Protein AF-A0A349JIC4-F1 (afdb_monomer_lite)

Structure (mmCIF, N/CA/C/O backbone):
data_AF-A0A349JIC4-F1
#
_entry.id   AF-A0A349JIC4-F1
#
loop_
_atom_site.group_PDB
_atom_site.id
_atom_site.type_symbol
_atom_site.label_atom_id
_atom_site.label_alt_id
_atom_site.label_comp_id
_atom_site.label_asym_id
_atom_site.label_entity_id
_atom_site.label_seq_id
_atom_site.pdbx_PDB_ins_code
_atom_site.Cartn_x
_atom_site.Cartn_y
_atom_site.Cartn_z
_atom_site.occupancy
_atom_site.B_iso_or_equiv
_atom_site.auth_seq_id
_atom_site.auth_comp_id
_atom_site.auth_asym_id
_atom_site.auth_atom_id
_atom_site.pdbx_PDB_model_num
ATOM 1 N N . MET A 1 1 ? 4.118 9.074 -20.446 1.00 48.78 1 MET A N 1
ATOM 2 C CA . MET A 1 1 ? 4.948 8.713 -19.273 1.00 48.78 1 MET A CA 1
ATOM 3 C C . MET A 1 1 ? 4.089 7.865 -18.349 1.00 48.78 1 MET A C 1
ATOM 5 O O . MET A 1 1 ? 2.976 8.288 -18.056 1.00 48.78 1 MET A O 1
ATOM 9 N N . LYS A 1 2 ? 4.530 6.661 -17.966 1.00 65.06 2 LYS A N 1
ATOM 10 C CA . LYS A 1 2 ? 3.786 5.839 -16.996 1.00 65.06 2 LYS A CA 1
ATOM 11 C C . LYS A 1 2 ? 3.870 6.511 -15.621 1.00 65.06 2 LYS A C 1
ATOM 13 O O . LYS A 1 2 ? 4.946 6.976 -15.248 1.00 65.06 2 LYS A O 1
ATOM 18 N N . LYS A 1 3 ? 2.744 6.618 -14.916 1.00 81.62 3 LYS A N 1
ATOM 19 C CA . LYS A 1 3 ? 2.676 7.216 -13.576 1.00 81.62 3 LYS A CA 1
ATOM 20 C C . LYS A 1 3 ? 2.883 6.131 -12.516 1.00 81.62 3 LYS A C 1
ATOM 22 O O . LYS A 1 3 ? 2.657 4.956 -12.786 1.00 81.62 3 LYS A O 1
ATOM 27 N N . LEU A 1 4 ? 3.353 6.538 -11.338 1.00 87.19 4 LEU A N 1
ATOM 28 C CA . LEU A 1 4 ? 3.319 5.698 -10.143 1.00 87.19 4 LEU A CA 1
ATOM 29 C C . LEU A 1 4 ? 1.855 5.457 -9.766 1.00 87.19 4 LEU A C 1
ATOM 31 O O . LEU A 1 4 ? 1.096 6.417 -9.650 1.00 87.19 4 LEU A O 1
ATOM 35 N N . GLU A 1 5 ? 1.481 4.200 -9.565 1.00 92.69 5 GLU A N 1
ATOM 36 C CA . GLU A 1 5 ? 0.137 3.810 -9.131 1.00 92.69 5 GLU A CA 1
ATOM 37 C C . GLU A 1 5 ? 0.226 3.025 -7.825 1.00 92.69 5 GLU A C 1
ATOM 39 O O . GLU A 1 5 ? 1.108 2.179 -7.662 1.00 92.69 5 GLU A O 1
ATOM 44 N N . PHE A 1 6 ? -0.709 3.269 -6.910 1.00 94.50 6 PHE A N 1
ATOM 45 C CA . PHE A 1 6 ? -0.876 2.460 -5.707 1.00 94.50 6 PHE A CA 1
ATOM 46 C C . PHE A 1 6 ? -2.135 1.611 -5.832 1.00 94.50 6 PHE A C 1
ATOM 48 O O . PHE A 1 6 ? -3.184 2.089 -6.257 1.00 94.50 6 PHE A O 1
ATOM 55 N N . LEU A 1 7 ? -2.023 0.343 -5.454 1.00 95.69 7 LEU A N 1
ATOM 56 C CA . LEU A 1 7 ? -3.106 -0.628 -5.446 1.00 95.69 7 LEU A CA 1
ATOM 57 C C . LEU A 1 7 ? -3.315 -1.101 -4.011 1.00 95.69 7 LEU A C 1
ATOM 59 O O . LEU A 1 7 ? -2.375 -1.571 -3.365 1.00 95.69 7 LEU A O 1
ATOM 63 N N . LEU A 1 8 ? -4.545 -1.006 -3.528 1.00 96.81 8 LEU A N 1
ATOM 64 C CA . LEU A 1 8 ? -4.962 -1.480 -2.217 1.00 96.81 8 LEU A CA 1
ATOM 65 C C . LEU A 1 8 ? -5.722 -2.795 -2.366 1.00 96.81 8 LEU A C 1
ATOM 67 O O . LEU A 1 8 ? -6.558 -2.946 -3.253 1.00 96.81 8 LEU A O 1
ATOM 71 N N . GLN A 1 9 ? -5.479 -3.736 -1.465 1.00 97.88 9 GLN A N 1
ATOM 72 C CA . GLN A 1 9 ? -6.310 -4.927 -1.352 1.00 97.88 9 GLN A CA 1
ATOM 73 C C . GLN A 1 9 ? -6.594 -5.244 0.107 1.00 97.88 9 GLN A C 1
ATOM 75 O O . GLN A 1 9 ? -5.677 -5.300 0.931 1.00 97.88 9 GLN A O 1
ATOM 80 N N . LYS A 1 10 ? -7.868 -5.496 0.409 1.00 97.50 10 LYS A N 1
ATOM 81 C CA . LYS A 1 10 ? -8.313 -5.992 1.710 1.00 97.50 10 LYS A CA 1
ATOM 82 C C . LYS A 1 10 ? -8.006 -7.484 1.835 1.00 97.50 10 LYS A C 1
ATOM 84 O O . LYS A 1 10 ? -8.153 -8.239 0.878 1.00 97.50 10 LYS A O 1
ATOM 89 N N . GLU A 1 11 ? -7.560 -7.923 3.004 1.00 97.38 11 GLU A N 1
ATOM 90 C CA . GLU A 1 11 ? -7.365 -9.349 3.279 1.00 97.38 11 GLU A CA 1
ATOM 91 C C . GLU A 1 11 ? -8.688 -10.115 3.125 1.00 97.38 11 GLU A C 1
ATOM 93 O O . GLU A 1 11 ? -9.741 -9.653 3.566 1.00 97.38 11 GLU A O 1
ATOM 98 N N . GLY A 1 12 ? -8.632 -11.271 2.460 1.00 95.88 12 GLY A N 1
ATOM 99 C CA . GLY A 1 12 ? -9.812 -12.064 2.104 1.00 95.88 12 GLY A CA 1
ATOM 100 C C . GLY A 1 12 ? -10.520 -11.618 0.819 1.00 95.88 12 GLY A C 1
ATOM 101 O O . GLY A 1 12 ? -11.347 -12.367 0.306 1.00 95.88 12 GLY A O 1
ATOM 102 N N . ASP A 1 13 ? -10.167 -10.457 0.261 1.00 94.81 13 ASP A N 1
ATOM 103 C CA . ASP A 1 13 ? -10.657 -10.002 -1.039 1.00 94.81 13 ASP A CA 1
ATOM 104 C C . ASP A 1 13 ? -9.682 -10.388 -2.164 1.00 94.81 13 ASP A C 1
ATOM 106 O O . ASP A 1 13 ? -8.463 -10.452 -1.981 1.00 94.81 13 ASP A O 1
ATOM 110 N N . ARG A 1 14 ? -10.231 -10.651 -3.350 1.00 92.88 14 ARG A N 1
ATOM 111 C CA . ARG A 1 14 ? -9.475 -10.904 -4.583 1.00 92.88 14 ARG A CA 1
ATOM 112 C C . ARG A 1 14 ? -9.315 -9.643 -5.424 1.00 92.88 14 ARG A C 1
ATOM 114 O O . ARG A 1 14 ? -8.394 -9.586 -6.238 1.00 92.88 14 ARG A O 1
ATOM 121 N N . ALA A 1 15 ? -10.180 -8.648 -5.235 1.00 94.69 15 ALA A N 1
ATOM 122 C CA . ALA A 1 15 ? -10.116 -7.395 -5.968 1.00 94.69 15 ALA A CA 1
ATOM 123 C C . ALA A 1 15 ? -8.909 -6.550 -5.534 1.00 94.69 15 ALA A C 1
ATOM 125 O O . ALA A 1 15 ? -8.466 -6.592 -4.384 1.00 94.69 15 ALA A O 1
ATOM 126 N N . TRP A 1 16 ? -8.377 -5.785 -6.483 1.00 95.31 16 TRP A N 1
ATOM 127 C CA . TRP A 1 16 ? -7.422 -4.712 -6.233 1.00 95.31 16 TRP A CA 1
ATOM 128 C C . TRP A 1 16 ? -8.110 -3.389 -6.533 1.00 95.31 16 TRP A C 1
ATOM 130 O O . TRP A 1 16 ? -8.707 -3.234 -7.597 1.00 95.31 16 TRP A O 1
ATOM 140 N N . LEU A 1 17 ? -8.006 -2.446 -5.606 1.00 94.19 17 LEU A N 1
ATOM 141 C CA . LEU A 1 17 ? -8.566 -1.109 -5.726 1.00 94.19 17 LEU A CA 1
ATOM 142 C C . LEU A 1 17 ? -7.436 -0.133 -6.080 1.00 94.19 17 LEU A C 1
ATOM 144 O O . LEU A 1 17 ? -6.512 0.025 -5.275 1.00 94.19 17 LEU A O 1
ATOM 148 N N . PRO A 1 18 ? -7.455 0.499 -7.263 1.00 93.44 18 PRO A N 1
ATOM 149 C CA . PRO A 1 18 ? -6.505 1.555 -7.577 1.00 93.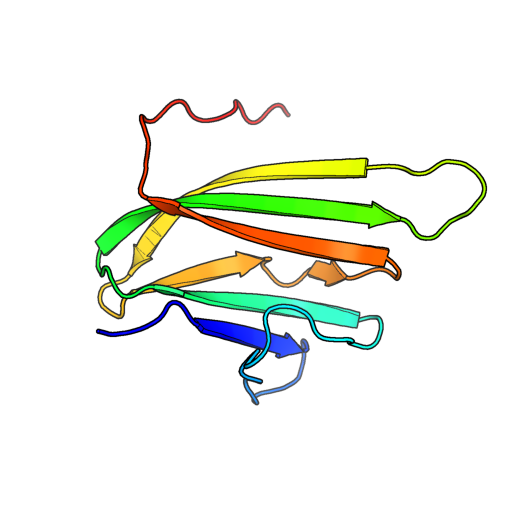44 18 PRO A CA 1
ATOM 150 C C . PRO A 1 18 ? -6.775 2.788 -6.710 1.00 93.44 18 PRO A C 1
ATOM 152 O O . PRO A 1 18 ? -7.916 3.217 -6.555 1.00 93.44 18 PRO A O 1
ATOM 155 N N . LEU A 1 19 ? -5.717 3.366 -6.143 1.00 92.25 19 LEU A N 1
ATOM 156 C CA . LEU A 1 19 ? -5.786 4.644 -5.442 1.00 92.25 19 LEU A CA 1
ATOM 157 C C . LEU A 1 19 ? -5.529 5.757 -6.460 1.00 92.25 19 LEU A C 1
ATOM 159 O O . LEU A 1 19 ? -4.386 6.122 -6.734 1.00 92.25 19 LEU A O 1
ATOM 163 N N . GLU A 1 20 ? -6.606 6.234 -7.080 1.00 85.56 20 GLU A N 1
ATOM 164 C CA . GLU A 1 20 ? -6.549 7.198 -8.189 1.00 85.56 20 GLU A CA 1
ATOM 165 C C . GLU A 1 20 ? -6.217 8.626 -7.731 1.00 85.56 20 GLU A C 1
ATOM 167 O O . GLU A 1 20 ? -5.747 9.452 -8.517 1.00 85.56 20 GLU A O 1
ATOM 172 N N . THR A 1 21 ? -6.433 8.915 -6.449 1.00 88.19 21 THR A N 1
ATOM 173 C CA . THR A 1 21 ? -6.185 10.212 -5.823 1.00 88.19 21 THR A CA 1
ATOM 174 C C . THR A 1 21 ? -5.005 10.142 -4.846 1.00 88.19 21 THR A C 1
ATOM 176 O O . THR A 1 21 ? -4.755 9.097 -4.244 1.00 88.19 21 THR A O 1
ATOM 179 N N . PRO A 1 22 ? -4.282 11.259 -4.615 1.00 87.94 22 PRO A N 1
ATOM 180 C CA . PRO A 1 22 ? -3.194 11.305 -3.629 1.00 87.94 22 PRO A CA 1
ATOM 181 C C . PRO A 1 22 ? -3.634 11.045 -2.180 1.00 87.94 22 PRO A C 1
ATOM 183 O O . PRO A 1 22 ? -2.802 10.738 -1.331 1.00 87.94 22 PRO A O 1
ATOM 186 N N . SER A 1 23 ? -4.926 11.210 -1.895 1.00 91.69 23 SER A N 1
ATOM 187 C CA . SER A 1 23 ? -5.546 10.960 -0.597 1.00 91.69 23 SER A CA 1
ATOM 188 C C . SER A 1 23 ? -6.856 10.211 -0.807 1.00 91.69 23 SER A C 1
ATOM 190 O O . SER A 1 23 ? -7.616 10.548 -1.717 1.00 91.69 23 SER A O 1
ATOM 192 N N . VAL A 1 24 ? -7.107 9.201 0.020 1.00 93.69 24 VAL A N 1
ATOM 193 C CA . VAL A 1 24 ? -8.301 8.355 -0.019 1.00 93.69 24 VAL A CA 1
ATOM 194 C C . VAL A 1 24 ? -8.692 7.982 1.405 1.00 93.69 24 VAL A C 1
ATOM 196 O O . VAL A 1 24 ? -7.827 7.763 2.255 1.00 93.69 24 VAL A O 1
ATOM 199 N N . GLU A 1 25 ? -9.991 7.880 1.655 1.00 94.19 25 GLU A N 1
ATOM 200 C CA . GLU A 1 25 ? -10.522 7.364 2.911 1.00 94.19 25 GLU A CA 1
ATOM 201 C C . GLU A 1 25 ? -10.845 5.880 2.769 1.00 94.19 25 GLU A C 1
ATOM 203 O O . GLU A 1 25 ? -11.450 5.441 1.789 1.00 94.19 25 GLU A O 1
ATOM 208 N N . ILE A 1 26 ? -10.429 5.096 3.758 1.00 94.06 26 ILE A N 1
ATOM 209 C CA . ILE A 1 26 ? -10.707 3.664 3.828 1.00 94.06 26 ILE A CA 1
ATOM 210 C C . ILE A 1 26 ? -11.190 3.313 5.229 1.00 94.06 26 ILE A C 1
ATOM 212 O O . ILE A 1 26 ? -10.832 3.967 6.208 1.00 94.06 26 ILE A O 1
ATOM 216 N N . LEU A 1 27 ? -11.989 2.255 5.326 1.00 95.06 27 LEU A N 1
ATOM 217 C CA . LEU A 1 27 ? -12.396 1.713 6.618 1.00 95.06 27 LEU A CA 1
ATOM 218 C C . LEU A 1 27 ? -11.213 1.037 7.321 1.00 95.06 27 LEU A C 1
ATOM 220 O O . LEU A 1 27 ? -10.292 0.536 6.674 1.00 95.06 27 LEU A O 1
ATOM 224 N N . GLU A 1 28 ? -11.268 0.977 8.652 1.00 95.56 28 GLU A N 1
ATOM 225 C CA . GLU A 1 28 ? -10.326 0.177 9.433 1.00 95.56 28 GLU A CA 1
ATOM 226 C C . GLU A 1 28 ? -10.375 -1.291 8.983 1.00 95.56 28 GLU A C 1
ATOM 228 O O . GLU A 1 28 ? -11.438 -1.880 8.766 1.00 95.56 28 GLU A O 1
ATOM 233 N N . GLY A 1 29 ? -9.205 -1.915 8.874 1.00 96.19 29 GLY A N 1
ATOM 234 C CA . GLY A 1 29 ? -9.119 -3.307 8.462 1.00 96.19 29 GLY A CA 1
ATOM 235 C C . GLY A 1 29 ? -7.701 -3.744 8.153 1.00 96.19 29 GLY A C 1
ATOM 236 O O . GLY A 1 29 ? -6.737 -3.009 8.355 1.00 96.19 29 GLY A O 1
ATOM 237 N N . ARG A 1 30 ? -7.568 -4.980 7.674 1.00 97.94 30 ARG A N 1
ATOM 238 C CA . ARG A 1 30 ? -6.284 -5.554 7.283 1.00 97.94 30 ARG A CA 1
ATOM 239 C C . ARG A 1 30 ? -6.122 -5.459 5.774 1.00 97.94 30 ARG A C 1
ATOM 241 O O . ARG A 1 30 ? -6.918 -6.020 5.024 1.00 97.94 30 ARG A O 1
ATOM 248 N N . TYR A 1 31 ? -5.103 -4.728 5.345 1.00 97.75 31 TYR A N 1
ATOM 249 C CA . TYR A 1 31 ? -4.873 -4.394 3.945 1.00 97.75 31 TYR A CA 1
ATOM 250 C C . TYR A 1 31 ? -3.417 -4.616 3.574 1.00 97.75 31 TYR A C 1
ATOM 252 O O . TYR A 1 31 ? -2.540 -4.527 4.429 1.00 97.75 31 TYR A O 1
ATOM 260 N N . ARG A 1 32 ? -3.164 -4.852 2.288 1.00 97.38 32 ARG A N 1
ATOM 261 C CA . ARG A 1 32 ? -1.841 -4.702 1.681 1.00 97.38 32 ARG A CA 1
ATOM 262 C C . ARG A 1 32 ? -1.874 -3.609 0.624 1.00 97.38 32 ARG A C 1
ATOM 264 O O . ARG A 1 32 ? -2.890 -3.429 -0.048 1.00 97.38 32 ARG A O 1
ATOM 271 N N . VAL A 1 33 ? -0.747 -2.927 0.458 1.00 96.94 33 VAL A N 1
ATOM 272 C CA . VAL A 1 33 ? -0.550 -1.916 -0.585 1.00 96.94 33 VAL A CA 1
ATOM 273 C C . VAL A 1 33 ? 0.594 -2.346 -1.488 1.00 96.94 33 VAL A C 1
ATOM 275 O O . VAL A 1 33 ? 1.687 -2.653 -1.005 1.00 96.94 33 VAL A O 1
ATOM 278 N N . VAL A 1 34 ? 0.356 -2.336 -2.796 1.00 96.81 34 VAL A N 1
ATOM 279 C CA . VAL A 1 34 ? 1.363 -2.575 -3.834 1.00 96.81 34 VAL A CA 1
ATOM 280 C C . VAL A 1 34 ? 1.532 -1.311 -4.662 1.00 96.81 34 VAL A C 1
ATOM 282 O O . VAL A 1 34 ? 0.552 -0.694 -5.067 1.00 96.81 34 VAL A O 1
ATOM 285 N N . GLY A 1 35 ? 2.778 -0.926 -4.912 1.00 95.06 35 GLY A N 1
ATOM 286 C CA . GLY A 1 35 ? 3.122 0.134 -5.848 1.00 95.06 35 GLY A CA 1
ATOM 287 C C . GLY A 1 35 ? 3.442 -0.466 -7.212 1.00 95.06 35 GLY A C 1
ATOM 288 O O . GLY A 1 35 ? 4.207 -1.427 -7.293 1.00 95.06 35 GLY A O 1
ATOM 289 N N . ARG A 1 36 ? 2.886 0.108 -8.277 1.00 93.62 36 ARG A N 1
ATOM 290 C CA . ARG A 1 36 ? 3.335 -0.098 -9.655 1.00 93.62 36 ARG A CA 1
ATOM 291 C C . ARG A 1 36 ? 4.161 1.112 -10.065 1.00 93.62 36 ARG A C 1
ATOM 293 O O . ARG A 1 36 ? 3.634 2.196 -10.307 1.00 93.62 36 ARG A O 1
ATOM 300 N N . ILE A 1 37 ? 5.469 0.920 -10.107 1.00 90.88 37 ILE A N 1
ATOM 301 C CA . ILE A 1 37 ? 6.458 1.959 -10.376 1.00 90.88 37 ILE A CA 1
ATOM 302 C C . ILE A 1 37 ? 6.865 1.873 -11.850 1.00 90.88 37 ILE A C 1
ATOM 304 O O . ILE A 1 37 ? 7.085 0.773 -12.357 1.00 90.88 37 ILE A O 1
ATOM 308 N N . PRO A 1 38 ? 7.036 3.003 -12.558 1.00 88.88 38 PRO A N 1
ATOM 309 C CA . PRO A 1 38 ? 7.414 3.000 -13.973 1.00 88.88 38 PRO A CA 1
ATOM 310 C C . PRO A 1 38 ? 8.868 2.563 -14.254 1.00 88.88 38 PRO A C 1
ATOM 312 O O . PRO A 1 38 ? 9.326 2.706 -15.384 1.00 88.88 38 PRO A O 1
ATOM 315 N N . HIS A 1 39 ? 9.577 2.017 -13.259 1.00 88.75 39 HIS A N 1
ATOM 316 C CA . HIS A 1 39 ? 10.966 1.561 -13.340 1.00 88.75 39 HIS A CA 1
ATOM 317 C C . HIS A 1 39 ? 11.062 0.098 -12.862 1.00 88.75 39 HIS A C 1
ATOM 319 O O . HIS A 1 39 ? 11.075 -0.151 -11.652 1.00 88.75 39 HIS A O 1
ATOM 325 N N . PRO A 1 40 ? 11.083 -0.880 -13.785 1.00 92.06 40 PRO A N 1
ATOM 326 C CA . PRO A 1 40 ? 11.284 -2.292 -13.460 1.00 92.06 40 PRO A CA 1
ATOM 327 C C . PRO A 1 40 ? 12.681 -2.590 -12.914 1.00 92.06 40 PRO A C 1
ATOM 329 O O . PRO A 1 40 ? 13.647 -1.938 -13.310 1.00 92.06 40 PRO A O 1
ATOM 332 N N . ASN A 1 41 ? 12.800 -3.620 -12.071 1.00 92.75 41 ASN A N 1
ATOM 333 C CA . ASN A 1 41 ? 14.072 -4.095 -11.504 1.00 92.75 41 ASN A CA 1
ATOM 334 C C . ASN A 1 41 ? 14.919 -3.017 -10.796 1.00 92.75 41 ASN A C 1
ATOM 336 O O . ASN A 1 41 ? 16.134 -3.199 -10.653 1.00 92.75 41 ASN A O 1
ATOM 340 N N . ALA A 1 42 ? 14.295 -1.927 -10.351 1.00 91.69 42 ALA A N 1
ATOM 341 C CA . ALA A 1 42 ? 14.943 -0.752 -9.782 1.00 91.69 42 ALA A CA 1
ATOM 342 C C . ALA A 1 42 ? 14.939 -0.795 -8.253 1.00 91.69 42 ALA A C 1
ATOM 344 O O . ALA A 1 42 ? 13.962 -1.234 -7.641 1.00 91.69 42 ALA A O 1
ATOM 345 N N . GLU A 1 43 ? 16.021 -0.315 -7.647 1.00 93.12 43 GLU A N 1
ATOM 34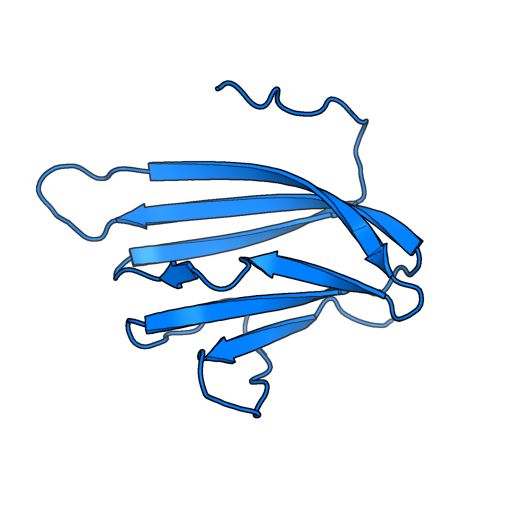6 C CA . GLU A 1 43 ? 16.075 -0.066 -6.209 1.00 93.12 43 GLU A CA 1
ATOM 347 C C . GLU A 1 43 ? 15.350 1.236 -5.870 1.00 93.12 43 GLU A C 1
ATOM 349 O O . GLU A 1 43 ? 15.466 2.248 -6.566 1.00 93.12 43 GLU A O 1
ATOM 354 N N . ILE A 1 44 ? 14.556 1.184 -4.808 1.00 92.00 44 ILE A N 1
ATOM 355 C CA . ILE A 1 44 ? 13.749 2.297 -4.324 1.00 92.00 44 ILE A CA 1
ATOM 356 C C . ILE A 1 44 ? 13.813 2.359 -2.803 1.00 92.00 44 ILE A C 1
ATOM 358 O O . ILE A 1 44 ? 13.991 1.341 -2.126 1.00 92.00 44 ILE A O 1
ATOM 362 N N . GLU A 1 45 ? 13.547 3.540 -2.262 1.00 93.12 45 GLU A N 1
ATOM 363 C CA . GLU A 1 45 ? 13.218 3.705 -0.854 1.00 93.12 45 GLU A CA 1
ATOM 364 C C . GLU A 1 45 ? 11.699 3.819 -0.688 1.00 93.12 45 GLU A C 1
ATOM 366 O O . GLU A 1 45 ? 11.040 4.645 -1.326 1.00 93.12 45 GLU A O 1
ATOM 371 N N . ILE A 1 46 ? 11.140 2.996 0.194 1.00 93.38 46 ILE A N 1
ATOM 372 C CA . ILE A 1 46 ? 9.742 3.053 0.615 1.00 93.38 46 ILE A CA 1
ATOM 373 C C . ILE A 1 46 ? 9.693 3.741 1.970 1.00 93.38 46 ILE A C 1
ATOM 375 O O . ILE A 1 46 ? 10.369 3.297 2.898 1.00 93.38 46 ILE A O 1
ATOM 379 N N . ARG A 1 47 ? 8.849 4.766 2.114 1.00 94.44 47 ARG A N 1
ATOM 380 C CA . ARG A 1 47 ? 8.565 5.412 3.400 1.00 94.44 47 ARG A CA 1
ATOM 381 C C . ARG A 1 47 ? 7.077 5.341 3.716 1.00 94.44 47 ARG A C 1
ATOM 383 O O . ARG A 1 47 ? 6.232 5.618 2.865 1.00 94.44 47 ARG A O 1
ATOM 390 N N . VAL A 1 48 ? 6.772 4.979 4.956 1.00 94.69 48 VAL A N 1
ATOM 391 C CA . VAL A 1 48 ? 5.418 4.896 5.502 1.00 94.69 48 VAL A CA 1
ATOM 392 C C . VAL A 1 48 ? 5.378 5.710 6.785 1.00 94.69 48 VAL A C 1
ATOM 394 O O . VAL A 1 48 ? 6.152 5.461 7.708 1.00 94.69 48 VAL A O 1
ATOM 397 N N . PHE A 1 49 ? 4.469 6.676 6.844 1.00 95.00 49 PHE A N 1
ATOM 398 C CA . PHE A 1 49 ? 4.189 7.440 8.051 1.00 95.00 49 PHE A CA 1
ATOM 399 C C . PHE A 1 49 ? 2.775 7.144 8.524 1.00 95.00 49 PHE A C 1
ATOM 401 O O . PHE A 1 49 ? 1.846 7.120 7.721 1.00 95.00 49 PHE A O 1
ATOM 408 N N . TYR A 1 50 ? 2.626 6.952 9.826 1.00 94.25 50 TYR A N 1
ATOM 409 C CA . TYR A 1 50 ? 1.341 6.837 10.494 1.00 94.25 50 TYR A CA 1
ATOM 410 C C . TYR A 1 50 ? 1.238 7.911 11.572 1.00 94.25 50 TYR A C 1
ATOM 412 O O . TYR A 1 50 ? 2.147 8.066 12.391 1.00 94.25 50 TYR A O 1
ATOM 420 N N . THR A 1 51 ? 0.124 8.630 11.572 1.00 92.88 51 THR A N 1
ATOM 421 C CA . THR A 1 51 ? -0.244 9.583 12.618 1.00 92.88 51 THR A CA 1
ATOM 422 C C . THR A 1 51 ? -1.573 9.135 13.210 1.00 92.88 51 THR A C 1
ATOM 424 O O . THR A 1 51 ? -2.574 9.088 12.492 1.00 92.88 51 THR A O 1
ATOM 427 N N . SER A 1 52 ? -1.578 8.792 14.502 1.00 89.44 52 SER A N 1
ATOM 428 C CA . SER A 1 52 ? -2.804 8.405 15.214 1.00 89.44 52 SER A CA 1
ATOM 429 C C . SER A 1 52 ? -3.797 9.567 15.304 1.00 89.44 52 SER A C 1
ATOM 431 O O . SER A 1 52 ? -3.384 10.717 15.456 1.00 89.44 52 SER A O 1
ATOM 433 N N . CYS A 1 53 ? -5.092 9.252 15.258 1.00 81.12 53 CYS A N 1
ATOM 434 C CA . CYS A 1 53 ? -6.167 10.199 15.574 1.00 81.12 53 CYS A CA 1
ATOM 435 C C . CYS A 1 53 ? -6.490 10.280 17.078 1.00 81.12 53 CYS A C 1
ATOM 437 O O . CYS A 1 53 ? -7.322 11.097 17.455 1.00 81.12 53 CYS A O 1
ATOM 439 N N . ASP A 1 54 ? -5.861 9.465 17.934 1.00 77.12 54 ASP A N 1
ATOM 440 C CA . ASP A 1 54 ? -6.128 9.492 19.378 1.00 77.12 54 ASP A CA 1
ATOM 441 C C . ASP A 1 54 ? -5.626 10.789 20.037 1.00 77.12 54 ASP A C 1
ATOM 443 O O . ASP A 1 54 ? -4.444 11.134 19.968 1.00 77.12 54 ASP A O 1
ATOM 447 N N . GLU A 1 55 ? -6.533 11.477 20.736 1.00 61.19 55 GLU A N 1
ATOM 448 C CA . GLU A 1 55 ? -6.324 12.806 21.335 1.00 61.19 55 GLU A CA 1
ATOM 449 C C . GLU A 1 55 ? -5.342 12.815 22.521 1.00 61.19 55 GLU A C 1
ATOM 451 O O . GLU A 1 55 ? -4.844 13.868 22.915 1.00 61.19 55 GLU A O 1
ATOM 456 N N . VAL A 1 56 ? -5.027 11.648 23.094 1.00 66.44 56 VAL A N 1
ATOM 457 C CA . VAL A 1 56 ? -4.277 11.549 24.359 1.00 66.44 56 VAL A CA 1
ATOM 458 C C . VAL A 1 56 ? -2.766 11.712 24.155 1.00 66.44 56 VAL A C 1
ATOM 460 O O . VAL A 1 56 ? -2.067 12.158 25.063 1.00 66.44 56 VAL A O 1
ATOM 463 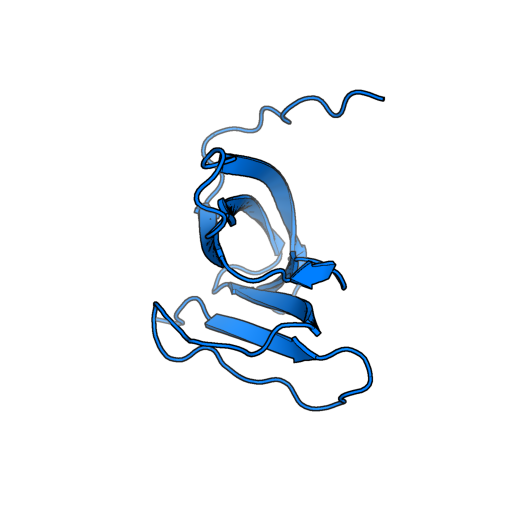N N . SER A 1 57 ? -2.244 11.380 22.969 1.00 63.66 57 SER A N 1
ATOM 464 C CA . SER A 1 57 ? -0.874 11.685 22.528 1.00 63.66 57 SER A CA 1
ATOM 465 C C . SER A 1 57 ? -0.726 11.352 21.039 1.00 63.66 57 SER A C 1
ATOM 467 O O . SER A 1 57 ? -0.817 10.173 20.686 1.00 63.66 57 SER A O 1
ATOM 469 N N . PRO A 1 58 ? -0.451 12.326 20.151 1.00 64.94 58 PRO A N 1
ATOM 470 C CA . PRO A 1 58 ? -0.221 12.044 18.739 1.00 64.94 58 PRO A CA 1
ATOM 471 C C . PRO A 1 58 ? 1.077 11.244 18.571 1.00 64.94 58 PRO A C 1
ATOM 473 O O . PRO A 1 58 ? 2.178 11.789 18.482 1.00 64.94 58 PRO A O 1
ATOM 476 N N . GLN A 1 59 ? 0.954 9.918 18.532 1.00 73.44 59 GLN A N 1
ATOM 477 C CA . GLN A 1 59 ? 2.076 9.042 18.239 1.00 73.44 59 GLN A CA 1
ATOM 478 C C . GLN A 1 59 ? 2.295 9.033 16.726 1.00 73.44 59 GLN A C 1
ATOM 480 O O . GLN A 1 59 ? 1.521 8.440 15.970 1.00 73.44 59 GLN A O 1
ATOM 485 N N . ARG A 1 60 ? 3.358 9.709 16.282 1.00 81.38 60 ARG A N 1
ATOM 486 C CA . ARG A 1 60 ? 3.823 9.644 14.897 1.00 81.38 60 ARG A CA 1
ATOM 487 C C . ARG A 1 60 ? 4.828 8.512 14.759 1.00 81.38 60 ARG A C 1
ATOM 489 O O . ARG A 1 60 ? 5.864 8.510 15.419 1.00 81.38 60 ARG A O 1
ATOM 496 N N . GLN A 1 61 ? 4.528 7.563 13.886 1.00 86.50 61 GLN A N 1
ATOM 497 C CA . GLN A 1 61 ? 5.411 6.450 13.564 1.00 86.50 61 GLN A CA 1
ATOM 498 C C . GLN A 1 61 ? 5.897 6.604 12.126 1.00 86.50 61 GLN A C 1
ATOM 500 O O . GLN A 1 61 ? 5.115 6.901 11.225 1.00 86.50 61 GLN A O 1
ATOM 505 N N . ALA A 1 62 ? 7.197 6.422 11.917 1.00 88.38 62 ALA A N 1
ATOM 506 C CA . ALA A 1 62 ? 7.822 6.456 10.605 1.00 88.38 62 ALA A CA 1
ATOM 507 C C . ALA A 1 62 ? 8.576 5.148 10.385 1.00 88.38 62 ALA A C 1
ATOM 509 O O . ALA A 1 62 ? 9.307 4.698 11.265 1.00 88.38 62 ALA A O 1
ATOM 510 N N . GLN A 1 63 ? 8.400 4.549 9.215 1.00 88.94 63 GLN A N 1
ATOM 511 C CA . GLN A 1 63 ? 9.142 3.372 8.789 1.00 88.94 63 GLN A CA 1
ATOM 512 C C . GLN A 1 63 ? 9.689 3.621 7.392 1.00 88.94 63 GLN A C 1
ATOM 514 O O . GLN A 1 63 ? 8.957 4.067 6.506 1.00 88.94 63 GLN A O 1
ATOM 519 N N . SER A 1 64 ? 10.966 3.312 7.188 1.00 91.19 64 SER A N 1
ATOM 520 C CA . SER A 1 64 ? 11.584 3.304 5.869 1.00 91.19 64 SER A CA 1
ATOM 521 C C . SER A 1 64 ? 12.255 1.965 5.604 1.00 91.19 64 SER A C 1
ATOM 523 O O . SER A 1 64 ? 12.748 1.307 6.521 1.00 91.19 64 SER A O 1
ATOM 525 N N . ARG A 1 65 ? 12.242 1.533 4.344 1.00 91.94 65 ARG A N 1
ATOM 526 C CA . ARG A 1 65 ? 13.021 0.378 3.895 1.00 91.94 65 ARG A CA 1
ATOM 527 C C . ARG A 1 65 ? 13.389 0.499 2.427 1.00 91.94 65 ARG A C 1
ATOM 529 O O . ARG A 1 65 ? 12.611 1.028 1.633 1.00 91.94 65 ARG A O 1
ATOM 536 N N . SER A 1 66 ? 14.531 -0.070 2.066 1.00 92.44 66 SER A N 1
ATOM 537 C CA . SER A 1 66 ? 14.900 -0.278 0.669 1.00 92.44 66 SER A CA 1
ATOM 538 C C . SER A 1 66 ? 14.187 -1.511 0.118 1.00 92.44 66 SER A C 1
ATOM 540 O O . SER A 1 66 ? 14.000 -2.508 0.820 1.00 92.44 66 SER A O 1
ATOM 542 N N . ALA A 1 67 ? 13.773 -1.445 -1.140 1.00 92.38 67 ALA A N 1
ATOM 543 C CA . ALA A 1 67 ? 13.195 -2.570 -1.858 1.00 92.38 67 ALA A CA 1
ATOM 544 C C . ALA A 1 67 ? 13.596 -2.513 -3.331 1.00 92.38 67 ALA A C 1
ATOM 546 O O . ALA A 1 67 ? 13.978 -1.462 -3.839 1.00 92.38 67 ALA A O 1
ATOM 547 N N . ARG A 1 68 ? 13.467 -3.644 -4.023 1.00 94.19 68 ARG A N 1
ATOM 548 C CA . ARG A 1 68 ? 13.652 -3.722 -5.4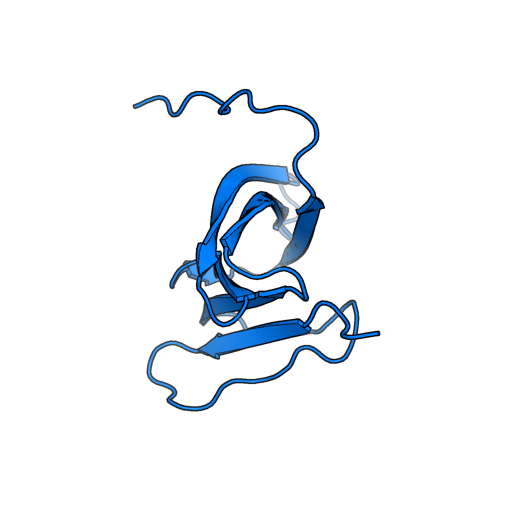70 1.00 94.19 68 ARG A CA 1
ATOM 549 C C . ARG A 1 68 ? 12.320 -4.039 -6.137 1.00 94.19 68 ARG A C 1
ATOM 551 O O . ARG A 1 68 ? 11.624 -4.955 -5.697 1.00 94.19 68 ARG A O 1
ATOM 558 N N . THR A 1 69 ? 11.956 -3.288 -7.172 1.00 94.81 69 THR A N 1
ATOM 559 C CA . THR A 1 69 ? 10.785 -3.615 -7.997 1.00 94.81 69 THR A CA 1
ATOM 560 C C . THR A 1 69 ? 11.049 -4.888 -8.793 1.00 94.81 69 THR A C 1
ATOM 562 O O . THR A 1 69 ? 12.188 -5.197 -9.140 1.00 94.81 69 THR A O 1
ATOM 565 N N . ASN A 1 70 ? 10.004 -5.653 -9.079 1.00 94.94 70 ASN A N 1
ATOM 566 C CA . ASN A 1 70 ? 10.122 -6.850 -9.907 1.00 94.94 70 ASN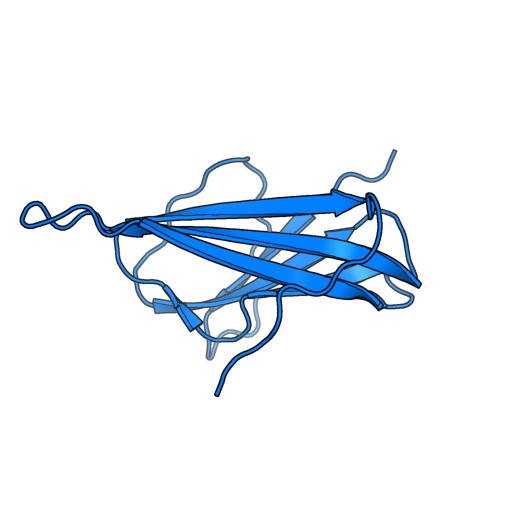 A CA 1
ATOM 567 C C . ASN A 1 70 ? 10.177 -6.486 -11.420 1.00 94.94 70 ASN A C 1
ATOM 569 O O . ASN A 1 70 ? 10.131 -5.296 -11.769 1.00 94.94 70 ASN A O 1
ATOM 573 N N . PRO A 1 71 ? 10.271 -7.468 -12.340 1.00 95.62 71 PRO A N 1
ATOM 574 C CA . PRO A 1 71 ? 10.280 -7.214 -13.785 1.00 95.62 71 PRO A CA 1
ATOM 575 C C . PRO A 1 71 ? 9.029 -6.503 -14.323 1.00 95.62 71 PRO A C 1
ATOM 577 O O . PRO A 1 71 ? 9.096 -5.835 -15.353 1.00 95.62 71 PRO A O 1
ATOM 580 N N . GLU A 1 72 ? 7.902 -6.585 -13.618 1.00 93.44 72 GLU A N 1
ATOM 581 C CA . GLU A 1 72 ? 6.668 -5.863 -13.939 1.00 93.44 72 GLU A CA 1
ATOM 582 C C . GLU A 1 72 ? 6.616 -4.450 -13.322 1.00 93.44 72 GLU A C 1
ATOM 584 O O . GLU A 1 72 ? 5.644 -3.720 -13.526 1.00 93.44 72 GLU A O 1
ATOM 589 N N . GLY A 1 73 ? 7.643 -4.044 -12.566 1.00 93.12 73 GLY A N 1
ATOM 590 C CA . GLY A 1 73 ? 7.680 -2.769 -11.846 1.00 93.12 73 GLY A CA 1
ATOM 591 C C . GLY A 1 73 ? 6.843 -2.752 -10.563 1.00 93.12 73 GLY A C 1
ATOM 592 O O . GLY A 1 73 ? 6.559 -1.679 -10.033 1.00 93.12 73 GLY A O 1
ATOM 593 N N . LEU A 1 74 ? 6.427 -3.914 -10.057 1.00 95.12 74 LEU A N 1
ATOM 594 C CA . LEU A 1 74 ? 5.629 -4.055 -8.841 1.00 95.12 74 LEU A CA 1
ATOM 595 C C . LEU A 1 74 ? 6.510 -4.195 -7.599 1.00 95.12 74 LEU A C 1
ATOM 597 O O . LEU A 1 74 ? 7.575 -4.816 -7.628 1.00 95.12 74 LEU A O 1
ATOM 601 N N . VAL A 1 75 ? 6.026 -3.657 -6.482 1.00 95.94 75 VAL A N 1
ATOM 602 C CA . VAL A 1 75 ? 6.661 -3.781 -5.168 1.00 95.94 75 VAL A CA 1
ATOM 603 C C . VAL A 1 75 ? 5.614 -3.709 -4.058 1.00 95.94 75 VAL A C 1
ATOM 605 O O . VAL A 1 75 ? 4.665 -2.929 -4.125 1.00 95.94 75 VAL A O 1
ATOM 608 N N . VAL A 1 76 ? 5.775 -4.516 -3.009 1.00 96.31 76 VAL A N 1
ATOM 609 C CA . VAL A 1 76 ? 4.928 -4.414 -1.811 1.00 96.31 76 VAL A CA 1
ATOM 610 C C . VAL A 1 76 ? 5.375 -3.201 -0.999 1.00 96.31 76 VAL A C 1
ATOM 612 O O . VAL A 1 76 ? 6.533 -3.131 -0.593 1.00 96.31 76 VAL A O 1
ATOM 615 N N . ILE A 1 77 ? 4.453 -2.273 -0.732 1.00 95.38 77 ILE A N 1
ATOM 616 C CA . ILE A 1 77 ? 4.662 -1.051 0.065 1.00 95.38 77 ILE A CA 1
ATOM 617 C C . ILE A 1 77 ? 4.289 -1.302 1.524 1.00 95.38 77 ILE A C 1
ATOM 619 O O . ILE A 1 77 ? 5.104 -1.091 2.423 1.00 95.38 77 ILE A O 1
ATOM 623 N N . ILE A 1 78 ? 3.112 -1.879 1.758 1.00 94.81 78 ILE A N 1
ATOM 624 C CA . ILE A 1 78 ? 2.689 -2.386 3.066 1.00 94.81 78 ILE A CA 1
ATOM 625 C C . ILE A 1 78 ? 2.258 -3.846 2.860 1.00 94.81 78 ILE A C 1
ATOM 627 O O . ILE A 1 78 ? 1.426 -4.091 1.982 1.00 94.81 78 ILE A O 1
ATOM 631 N N . PRO A 1 79 ? 2.815 -4.826 3.603 1.00 95.50 79 PRO A N 1
ATOM 632 C CA . PRO A 1 79 ? 2.285 -6.194 3.612 1.00 95.50 79 PRO A CA 1
ATOM 633 C C . PRO A 1 79 ? 0.882 -6.215 4.244 1.00 95.50 79 PRO A C 1
ATOM 635 O O . PRO A 1 79 ? 0.342 -5.164 4.562 1.00 95.50 79 PRO A O 1
ATOM 638 N N . TYR A 1 80 ? 0.259 -7.381 4.435 1.00 96.75 80 TYR A N 1
ATOM 639 C CA . TYR A 1 80 ? -1.017 -7.420 5.156 1.00 96.75 80 TYR A CA 1
ATOM 640 C C . TYR A 1 80 ? -0.852 -6.914 6.594 1.00 96.75 80 TYR A C 1
ATOM 642 O O . TYR A 1 80 ? -0.371 -7.626 7.474 1.00 96.75 80 TYR A O 1
ATOM 650 N N . THR A 1 81 ? -1.288 -5.678 6.810 1.00 95.25 81 THR A N 1
ATOM 651 C CA . THR A 1 81 ? -1.165 -4.931 8.058 1.00 95.25 81 THR A CA 1
ATOM 652 C C . THR A 1 81 ? -2.539 -4.407 8.442 1.00 95.25 81 THR A C 1
ATOM 654 O O . THR A 1 81 ? -3.311 -3.972 7.586 1.00 95.25 81 THR A O 1
ATOM 657 N N . ARG A 1 82 ? -2.871 -4.453 9.736 1.00 96.12 82 ARG A N 1
ATOM 658 C CA . ARG A 1 82 ? -4.093 -3.828 10.254 1.00 96.12 82 ARG A CA 1
ATOM 659 C C . ARG A 1 82 ? -3.900 -2.309 10.263 1.00 96.12 82 ARG A C 1
ATOM 661 O O . ARG A 1 82 ? -3.186 -1.793 11.120 1.00 96.12 82 ARG A O 1
ATOM 668 N N . LEU A 1 83 ? -4.499 -1.619 9.296 1.00 95.00 83 LEU A N 1
ATOM 669 C CA . LEU A 1 83 ? -4.484 -0.163 9.199 1.00 95.00 83 LEU A CA 1
ATOM 670 C C . LEU A 1 83 ? -5.501 0.392 10.194 1.00 95.00 83 LEU A C 1
ATOM 672 O O . LEU A 1 83 ? -6.705 0.203 10.029 1.00 95.00 83 LEU A O 1
ATOM 676 N N . LYS A 1 84 ? -4.987 1.008 11.258 1.00 93.94 84 LYS A N 1
ATOM 677 C CA . LYS A 1 84 ? -5.777 1.636 12.321 1.00 93.94 84 LYS A CA 1
ATOM 678 C C . LYS A 1 84 ? -6.308 3.006 11.875 1.00 93.94 84 LYS A C 1
ATOM 680 O O . LYS A 1 84 ? -5.689 3.607 10.988 1.00 93.94 84 LYS A O 1
ATOM 685 N N . PRO A 1 85 ? -7.382 3.515 12.509 1.00 93.69 85 PRO A N 1
ATOM 686 C CA . PRO A 1 85 ? -7.853 4.880 12.300 1.00 93.69 85 PRO A CA 1
ATOM 687 C C . PRO A 1 85 ? -6.727 5.895 12.514 1.00 93.69 85 PRO A C 1
ATOM 689 O O . PRO A 1 85 ? -6.051 5.884 13.540 1.00 93.69 85 PRO A O 1
ATOM 692 N N . GLY A 1 86 ? -6.503 6.745 11.521 1.00 93.00 86 GLY A N 1
ATOM 693 C CA . GLY A 1 86 ? -5.388 7.681 11.506 1.00 93.00 86 GLY A CA 1
ATOM 694 C C . GLY A 1 86 ? -4.977 8.042 10.090 1.00 93.00 86 GLY A C 1
ATOM 695 O O . GLY A 1 86 ? -5.507 7.518 9.108 1.00 93.00 86 GLY A O 1
ATOM 696 N N . MET A 1 87 ? -3.996 8.930 9.983 1.00 94.31 87 MET A N 1
ATOM 697 C CA . MET A 1 87 ? -3.448 9.338 8.698 1.00 94.31 87 MET A CA 1
ATOM 698 C C . MET A 1 87 ? -2.261 8.447 8.332 1.00 94.31 87 MET A C 1
ATOM 700 O O . MET A 1 87 ? -1.235 8.458 9.013 1.00 94.31 87 MET A O 1
ATOM 704 N N . TRP A 1 88 ? -2.397 7.709 7.232 1.00 95.06 88 TRP A N 1
ATOM 705 C CA . TRP A 1 88 ? -1.329 6.911 6.634 1.00 95.06 88 TRP A CA 1
ATOM 706 C C . TRP A 1 88 ? -0.791 7.626 5.394 1.00 95.06 88 TRP A C 1
ATOM 708 O O . TRP A 1 88 ? -1.538 7.890 4.457 1.00 95.06 88 TRP A O 1
ATOM 718 N N . GLN A 1 89 ? 0.504 7.932 5.370 1.00 95.19 89 GLN A N 1
ATOM 719 C CA . GLN A 1 89 ? 1.164 8.575 4.232 1.00 95.19 89 GLN A CA 1
ATOM 720 C C . GLN A 1 89 ? 2.216 7.638 3.649 1.00 95.19 89 GLN A C 1
ATOM 722 O O . GLN A 1 89 ? 3.064 7.116 4.376 1.00 95.19 89 GLN A O 1
ATOM 727 N N . LEU A 1 90 ? 2.170 7.447 2.333 1.00 93.62 90 LEU A N 1
ATOM 728 C CA . LEU A 1 90 ? 3.057 6.551 1.598 1.00 93.62 90 LEU A CA 1
ATOM 729 C C . LEU A 1 90 ? 3.881 7.363 0.607 1.00 93.62 90 LEU A C 1
ATOM 731 O O . LEU A 1 90 ? 3.337 8.190 -0.123 1.00 93.62 90 LEU A O 1
ATOM 735 N N . SER A 1 91 ? 5.182 7.103 0.537 1.00 91.25 91 SER A N 1
ATOM 736 C CA . SER A 1 91 ? 6.022 7.646 -0.525 1.00 91.25 91 SER A CA 1
ATOM 737 C C . SER A 1 91 ? 7.043 6.627 -1.014 1.00 91.25 91 SER A C 1
ATOM 739 O O . SER A 1 91 ? 7.481 5.736 -0.285 1.00 91.25 91 SER A O 1
ATOM 741 N N . CYS A 1 92 ? 7.369 6.741 -2.299 1.00 89.81 92 CYS A N 1
ATOM 742 C CA . CYS A 1 92 ? 8.390 5.953 -2.974 1.00 89.81 92 CYS A CA 1
ATOM 743 C C . CYS A 1 92 ? 9.375 6.934 -3.595 1.00 89.81 92 CYS A C 1
ATOM 745 O O . CYS A 1 92 ? 8.965 7.799 -4.372 1.00 89.81 92 CYS A O 1
ATOM 747 N N . LEU A 1 93 ? 10.649 6.811 -3.247 1.00 86.62 93 LEU A N 1
ATOM 748 C CA . LEU A 1 93 ? 11.711 7.660 -3.771 1.00 86.62 93 LEU A CA 1
ATOM 749 C C . LEU A 1 93 ? 12.659 6.807 -4.626 1.00 86.62 93 LEU A C 1
ATOM 751 O O . LEU A 1 93 ? 12.972 5.681 -4.227 1.00 86.62 93 LEU A O 1
ATOM 755 N N . PRO A 1 94 ? 13.111 7.305 -5.793 1.00 78.62 94 PRO A N 1
ATOM 756 C CA . PRO A 1 94 ? 14.268 6.733 -6.477 1.00 78.62 94 PRO A CA 1
ATOM 757 C C . PRO A 1 94 ? 15.462 6.793 -5.526 1.00 78.62 94 PRO A C 1
ATOM 759 O O . PRO A 1 94 ? 15.642 7.833 -4.897 1.00 78.62 94 PRO A O 1
ATOM 762 N N . ASP A 1 95 ? 16.229 5.710 -5.406 1.00 69.94 95 ASP A N 1
ATOM 763 C CA . ASP A 1 95 ? 17.307 5.589 -4.417 1.00 69.94 95 ASP A CA 1
ATOM 764 C C . ASP A 1 95 ? 18.296 6.777 -4.451 1.00 69.94 95 ASP A C 1
ATOM 766 O O . ASP A 1 95 ? 19.064 6.913 -5.409 1.00 69.94 95 ASP A O 1
ATOM 770 N N . PRO A 1 96 ? 18.331 7.638 -3.415 1.00 53.84 96 PRO A N 1
ATOM 771 C CA . PRO A 1 96 ? 19.426 8.550 -3.167 1.00 53.84 96 PRO A CA 1
ATOM 772 C C . PRO A 1 96 ? 20.339 7.901 -2.117 1.00 53.84 96 PRO A C 1
ATOM 774 O O . PRO A 1 96 ? 20.262 8.221 -0.936 1.00 53.84 96 PRO A O 1
ATOM 777 N N . GLN A 1 97 ? 21.208 6.993 -2.559 1.00 55.06 97 GLN A N 1
ATOM 778 C CA . GLN A 1 97 ? 22.266 6.367 -1.758 1.00 55.06 97 GLN A CA 1
ATOM 779 C C . GLN A 1 97 ? 21.792 5.539 -0.549 1.00 55.06 97 GLN A C 1
ATOM 781 O O . GLN A 1 97 ? 21.745 5.999 0.592 1.00 55.06 97 GLN A O 1
ATOM 786 N N . SER A 1 98 ? 21.607 4.247 -0.805 1.00 46.31 98 SER A N 1
ATOM 787 C CA . SER A 1 98 ? 21.897 3.107 0.071 1.00 46.31 98 SER A CA 1
ATOM 788 C C . SER A 1 98 ? 22.667 3.419 1.377 1.00 46.31 98 SER A C 1
ATOM 790 O O . SER A 1 98 ? 23.890 3.278 1.468 1.00 46.31 98 SER A O 1
ATOM 792 N N . LYS A 1 99 ? 21.939 3.728 2.450 1.00 41.53 99 LYS A N 1
ATOM 793 C CA . LYS A 1 99 ? 22.275 3.233 3.790 1.00 41.53 99 LYS A CA 1
ATOM 794 C C . LYS A 1 99 ? 21.028 2.548 4.335 1.00 41.53 99 LYS A C 1
ATOM 796 O O . LYS A 1 99 ? 20.031 3.237 4.549 1.00 41.53 99 LYS A O 1
ATOM 801 N N . PRO A 1 100 ? 21.035 1.222 4.552 1.00 46.66 100 PRO A N 1
ATOM 802 C CA . PRO A 1 100 ? 19.923 0.591 5.237 1.00 46.66 100 PRO A CA 1
ATOM 803 C C . PRO A 1 100 ? 19.809 1.227 6.624 1.00 46.66 100 PRO A C 1
ATOM 805 O O . PRO A 1 100 ? 20.774 1.225 7.393 1.00 46.66 100 PRO A O 1
ATOM 808 N N . ALA A 1 101 ? 18.639 1.786 6.941 1.00 50.38 101 ALA A N 1
ATOM 809 C CA . ALA A 1 101 ? 18.278 2.002 8.331 1.00 50.38 101 ALA A CA 1
ATOM 810 C C . ALA A 1 101 ? 18.410 0.636 9.014 1.00 50.38 101 ALA A C 1
ATOM 812 O O . ALA A 1 101 ? 17.803 -0.339 8.564 1.00 50.38 101 ALA A O 1
ATOM 813 N N . GLN A 1 102 ? 19.297 0.544 10.007 1.00 39.06 102 GLN A N 1
ATOM 814 C CA . GLN A 1 102 ? 19.538 -0.701 10.725 1.00 39.06 102 GLN A CA 1
ATOM 815 C C . GLN A 1 102 ? 18.196 -1.274 11.196 1.00 39.06 102 GLN A C 1
ATOM 817 O O . GLN A 1 102 ? 17.450 -0.555 11.864 1.00 39.06 102 GLN A O 1
ATOM 822 N N . PRO A 1 103 ? 17.883 -2.548 10.911 1.00 43.75 103 PRO A N 1
ATOM 823 C CA . PRO A 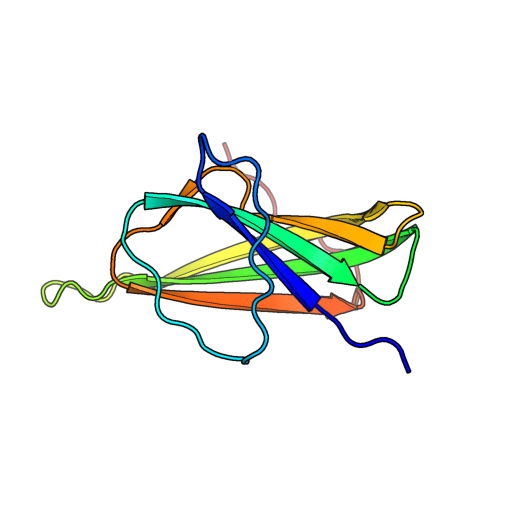1 103 ? 16.926 -3.246 11.742 1.00 43.75 103 PRO A CA 1
ATOM 824 C C . PRO A 1 103 ? 17.606 -3.463 13.099 1.00 43.75 103 PRO A C 1
ATOM 826 O O . PRO A 1 103 ? 18.744 -3.937 13.148 1.00 43.75 103 PRO A O 1
ATOM 829 N N . TRP A 1 104 ? 16.945 -3.117 14.198 1.00 51.59 104 TRP A N 1
ATOM 830 C CA . TRP A 1 104 ? 17.302 -3.681 15.498 1.00 51.59 104 TRP A CA 1
ATOM 831 C C . TRP A 1 104 ? 16.195 -4.608 15.986 1.00 51.59 104 TRP A C 1
ATOM 833 O O . TRP A 1 104 ? 15.027 -4.450 15.626 1.00 51.59 104 TRP A O 1
ATOM 843 N N . GLN A 1 105 ? 16.683 -5.608 16.718 1.00 39.31 105 GLN A N 1
ATOM 844 C CA . GLN A 1 105 ? 16.017 -6.768 17.299 1.00 39.31 105 GLN A CA 1
ATOM 845 C C . GLN A 1 105 ? 14.830 -6.416 18.193 1.00 39.31 105 GLN A C 1
ATOM 847 O O . GLN A 1 105 ? 14.847 -5.321 18.797 1.00 39.31 105 GLN A O 1
#

Foldseek 3Di:
DDDKWKWKDAPVDPDIDIPPDQDDDDDFGWMWIKIQAPDAQAKKKKKKWWWDPDPPDTDIDIDIAIDTHHRRSMDTNGDGDGDDPTDIHIDIGRDPDDDGPDDDD

Sequence (105 aa):
MKKLEFLLQKEGDRAWLPLETPSVEILEGRYRVVGRIPHPNAEIEIRVFYTSCDEVSPQRQAQSRSARTNPEGLVVIIPYTRLKPGMWQLSCLPDPQSKPAQPWQ

Secondary structure (DSSP, 8-state):
-PPPEEEEEETT----EEE-SSS----SEEEEEEEE-SSTT-EEEEEEEEEE--TT---EEEEEEEEE--TTSEEEEEEEEEE-SEEEEEEEEE-SS--PPPP--

Radius of gyration: 14.49 Å; chains: 1; bounding box: 35×25×44 Å

pLDDT: mean 86.18, std 15.55, range [39.06, 97.94]